Protein AF-A0A7S3SWL6-F1 (afdb_monomer_lite)

Radius of gyration: 22.72 Å; chains: 1; bounding box: 58×59×66 Å

Foldseek 3Di:
DDDDDDDDDDDDDPDDPPPPPPPVVVQLVVQQVLQCVLCPVVPQFQKKWKAFQDPDDDDDPDPRTSYIDNADFDSVLSVVCSVCVVVVNPQVDWRDGRNFTWHFDDDDPFKTKTFTPDPVWRKIWIWGHDPRMIMITMHTPPHDPVRNVVSVVVSVVVVVVVVVPDPDDD

Sequence (170 aa):
RTQFGRRRLRRRLRGAWRAMPSEENSASKNWERYVGILVGQGRTIFGAAVLPIAPDQPTLRKSAILAQKGISMRVPEVTALVEAVMAGRVHQDYVQAAGHQYLITTVNESSFYGRCTSTATAAGIILLKMGPFLVLAVYTEPTCATEAIPYVHRSVDDLAAAMSMQPPGV

pLDDT: mean 76.1, std 21.57, range [26.45, 95.75]

Secondary structure (DSSP, 8-state):
----------------------HHHHHHHHHHHHHHHHHTTSSS-SEEEEEE--SS-S-----S-SEEES----HHHHHHHHHHHHTT-TTTSPEEETTEEEEEEEE-SSEEEEEES-TTS-EEEEEEEETTEEEEEEEETT--HHHHHHHHHHHHHHHHHHHHTSPS--

Organism: Emiliania huxleyi (NCBI:txid2903)

Structure (mmCIF, N/CA/C/O backbone):
data_AF-A0A7S3SWL6-F1
#
_entry.id   AF-A0A7S3SWL6-F1
#
loop_
_atom_site.group_PDB
_atom_site.id
_atom_site.type_symbol
_atom_site.label_atom_id
_atom_site.label_alt_id
_atom_site.label_comp_id
_atom_site.label_asym_id
_atom_site.label_entity_id
_atom_site.label_seq_id
_atom_site.pdbx_PDB_ins_code
_atom_site.Cartn_x
_atom_site.Cartn_y
_atom_site.Cartn_z
_atom_site.occupancy
_atom_site.B_iso_or_equiv
_atom_site.auth_seq_id
_atom_site.auth_comp_id
_atom_site.auth_asym_id
_atom_site.auth_atom_id
_atom_site.pdbx_PDB_model_num
ATOM 1 N N . ARG A 1 1 ? -44.367 40.086 46.069 1.00 38.81 1 ARG A N 1
ATOM 2 C CA . ARG A 1 1 ? -43.739 40.052 44.725 1.00 38.81 1 ARG A CA 1
ATOM 3 C C . ARG A 1 1 ? -42.338 40.657 44.853 1.00 38.81 1 ARG A C 1
ATOM 5 O O . ARG A 1 1 ? -42.294 41.823 45.199 1.00 38.81 1 ARG A O 1
ATOM 12 N N . THR A 1 2 ? -41.281 39.831 44.688 1.00 33.62 2 THR A N 1
ATOM 13 C CA . THR A 1 2 ? -39.926 40.113 44.105 1.00 33.62 2 THR A CA 1
ATOM 14 C C . THR A 1 2 ? -39.186 41.419 44.481 1.00 33.62 2 THR A C 1
ATOM 16 O O . THR A 1 2 ? -39.777 42.477 44.373 1.00 33.62 2 THR A O 1
ATOM 19 N N . GLN A 1 3 ? -37.885 41.521 44.798 1.00 34.69 3 GLN A N 1
ATOM 20 C CA . GLN A 1 3 ? -36.677 40.666 44.857 1.00 34.69 3 GLN A CA 1
ATOM 21 C C . GLN A 1 3 ? -35.583 41.517 45.582 1.00 34.69 3 GLN A C 1
ATOM 23 O O . GLN A 1 3 ? -35.557 42.731 45.408 1.00 34.69 3 GLN A O 1
ATOM 28 N N . PHE A 1 4 ? -34.814 40.989 46.551 1.00 32.84 4 PHE A N 1
ATOM 29 C CA . PHE A 1 4 ? -33.360 40.667 46.490 1.00 32.84 4 PHE A CA 1
ATOM 30 C C . PHE A 1 4 ? -32.528 41.420 45.419 1.00 32.84 4 PHE A C 1
ATOM 32 O O . PHE A 1 4 ? -32.946 41.514 44.281 1.00 32.84 4 PHE A O 1
ATOM 39 N N . GLY A 1 5 ? -31.304 41.917 45.638 1.00 35.78 5 GLY A N 1
ATOM 40 C CA . GLY A 1 5 ? -30.293 41.632 46.653 1.00 35.78 5 GLY A CA 1
ATOM 41 C C . GLY A 1 5 ? -28.983 42.402 46.371 1.00 35.78 5 GLY A C 1
ATOM 42 O O . GLY A 1 5 ? -28.893 43.238 45.478 1.00 35.78 5 GLY A O 1
ATOM 43 N N . ARG A 1 6 ? -27.983 42.154 47.219 1.00 36.81 6 ARG A N 1
ATOM 44 C CA . ARG A 1 6 ? -26.842 43.017 47.570 1.00 36.81 6 ARG A CA 1
ATOM 45 C C . ARG A 1 6 ? -25.679 43.062 46.562 1.00 36.81 6 ARG A C 1
ATOM 47 O O . ARG A 1 6 ? -25.355 42.092 45.891 1.00 36.81 6 ARG A O 1
ATOM 54 N N . ARG A 1 7 ? -24.956 44.190 46.611 1.00 41.84 7 ARG A N 1
ATOM 55 C CA . ARG A 1 7 ? -23.580 44.409 46.120 1.00 41.84 7 ARG A CA 1
ATOM 56 C C . ARG A 1 7 ? -22.574 43.442 46.774 1.00 41.84 7 ARG A C 1
ATOM 58 O O . ARG A 1 7 ? -22.584 43.350 47.998 1.00 41.84 7 ARG A O 1
ATOM 65 N N . ARG A 1 8 ? -21.602 42.913 46.011 1.00 40.78 8 ARG A N 1
ATOM 66 C CA . ARG A 1 8 ? -20.155 43.271 46.058 1.00 40.78 8 ARG A CA 1
ATOM 67 C C . ARG A 1 8 ? -19.235 42.198 45.435 1.00 40.78 8 ARG A C 1
ATOM 69 O O . ARG A 1 8 ? -19.278 41.037 45.798 1.00 40.78 8 ARG A O 1
ATOM 76 N N . LEU A 1 9 ? -18.290 42.727 44.652 1.00 34.03 9 LEU A N 1
ATOM 77 C CA . LEU A 1 9 ? -16.855 42.409 44.585 1.00 34.03 9 LEU A CA 1
ATOM 78 C C . LEU A 1 9 ? -16.343 41.162 43.832 1.00 34.03 9 LEU A C 1
ATOM 80 O O . LEU A 1 9 ? -16.541 40.013 44.199 1.00 34.03 9 LEU A O 1
ATOM 84 N N . ARG A 1 10 ? -15.527 41.501 42.825 1.00 44.12 10 ARG A N 1
ATOM 85 C CA . ARG A 1 10 ? -14.453 40.758 42.152 1.00 44.12 10 ARG A CA 1
ATOM 86 C C . ARG A 1 10 ? -13.862 39.574 42.936 1.00 44.12 10 ARG A C 1
ATOM 88 O O . ARG A 1 10 ? -13.283 39.786 43.997 1.00 44.12 10 ARG A O 1
ATOM 95 N N . ARG A 1 11 ? -13.736 38.422 42.265 1.00 34.91 11 ARG A N 1
ATOM 96 C CA . ARG A 1 11 ? -12.463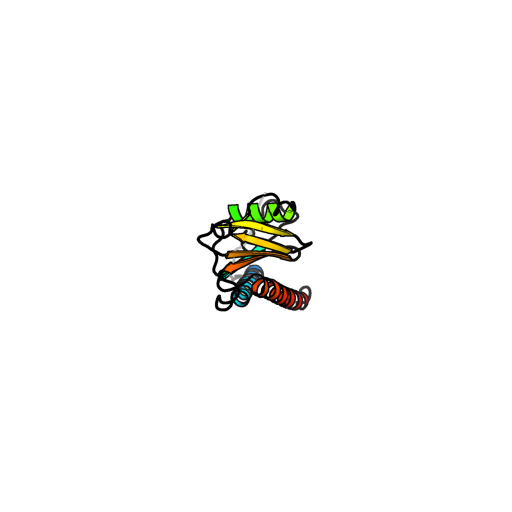 37.685 42.124 1.00 34.91 11 ARG A CA 1
ATOM 97 C C . ARG A 1 11 ? -12.567 36.578 41.068 1.00 34.91 11 ARG A C 1
ATOM 99 O O . ARG A 1 11 ? -13.545 35.851 41.004 1.00 34.91 11 ARG A O 1
ATOM 106 N N . ARG A 1 12 ? -11.513 36.524 40.247 1.00 42.38 12 ARG A N 1
ATOM 107 C CA . ARG A 1 12 ? -11.039 35.427 39.391 1.00 42.38 12 ARG A CA 1
ATOM 108 C C . ARG A 1 12 ? -11.650 34.054 39.694 1.00 42.38 12 ARG A C 1
ATOM 110 O O . ARG A 1 12 ? -11.400 33.544 40.775 1.00 42.38 12 ARG A O 1
ATOM 117 N N . LEU A 1 13 ? -12.175 33.403 38.656 1.00 38.56 13 LEU A N 1
ATOM 118 C CA . LEU A 1 13 ? -11.879 32.000 38.349 1.00 38.56 13 LEU A CA 1
ATOM 119 C C . LEU A 1 13 ? -11.799 31.835 36.822 1.00 38.56 13 LEU A C 1
ATOM 121 O O . LEU A 1 13 ? -12.767 31.512 36.146 1.00 38.56 13 LEU A O 1
ATOM 125 N N . ARG A 1 14 ? -10.595 32.066 36.279 1.00 41.16 14 ARG A N 1
ATOM 126 C CA . ARG A 1 14 ? -10.097 31.225 35.186 1.00 41.16 14 ARG A CA 1
ATOM 127 C C . ARG A 1 14 ? -9.936 29.835 35.797 1.00 41.16 14 ARG A C 1
ATOM 129 O O . ARG A 1 14 ? -9.141 29.685 36.720 1.00 41.16 14 ARG A O 1
ATOM 136 N N . GLY A 1 15 ? -10.713 28.872 35.326 1.00 29.67 15 GLY A N 1
ATOM 137 C CA . GLY A 1 15 ? -10.761 27.523 35.877 1.00 29.67 15 GLY A CA 1
ATOM 138 C C . GLY A 1 15 ? -11.131 26.519 34.799 1.00 29.67 15 GLY A C 1
ATOM 139 O O . GLY A 1 15 ? -12.254 26.049 34.756 1.00 29.67 15 GLY A O 1
ATOM 140 N N . ALA A 1 16 ? -10.162 26.252 33.924 1.00 34.09 16 ALA A N 1
ATOM 141 C CA . ALA A 1 16 ? -9.913 24.937 33.345 1.00 34.09 16 ALA A CA 1
ATOM 142 C C . ALA A 1 16 ? -11.102 24.190 32.705 1.00 34.09 16 ALA A C 1
ATOM 144 O O . ALA A 1 16 ? -11.445 23.093 33.129 1.00 34.09 16 ALA A O 1
ATOM 145 N N . TRP A 1 17 ? -11.557 24.659 31.543 1.00 31.52 17 TRP A N 1
ATOM 146 C CA . TRP A 1 17 ? -11.657 23.709 30.432 1.00 31.52 17 TRP A CA 1
ATOM 147 C C . TRP A 1 17 ? -10.215 23.418 30.011 1.00 31.52 17 TRP A C 1
ATOM 149 O O . TRP A 1 17 ? -9.642 24.122 29.180 1.00 31.52 17 TRP A O 1
ATOM 159 N N . ARG A 1 18 ? -9.559 22.463 30.691 1.00 33.25 18 ARG A N 1
ATOM 160 C CA . ARG A 1 18 ? -8.354 21.852 30.126 1.00 33.25 18 ARG A CA 1
ATOM 161 C C . ARG A 1 18 ? -8.826 21.233 28.823 1.00 33.25 18 ARG A C 1
ATOM 163 O O . ARG A 1 18 ? -9.649 20.323 28.848 1.00 33.25 18 ARG A O 1
ATOM 170 N N . ALA A 1 19 ? -8.337 21.765 27.708 1.00 35.47 19 ALA A N 1
ATOM 171 C CA . ALA A 1 19 ? -8.259 21.001 26.482 1.00 35.47 19 ALA A CA 1
ATOM 172 C C . ALA A 1 19 ? -7.739 19.613 26.871 1.00 35.47 19 ALA A C 1
ATOM 174 O O . ALA A 1 19 ? -6.640 19.503 27.422 1.00 35.47 19 ALA A O 1
ATOM 175 N N . MET A 1 20 ? -8.577 18.592 26.690 1.00 26.45 20 MET A N 1
ATOM 176 C CA . MET A 1 20 ? -8.132 17.206 26.718 1.00 26.45 20 MET A CA 1
ATOM 177 C C . MET A 1 20 ? -6.894 17.147 25.816 1.00 26.45 20 MET A C 1
ATOM 179 O O . MET A 1 20 ? -6.981 17.590 24.664 1.00 26.45 20 MET A O 1
ATOM 183 N N . PRO A 1 21 ? -5.730 16.711 26.318 1.00 34.12 21 PRO A N 1
ATOM 184 C CA . PRO A 1 21 ? -4.559 16.559 25.482 1.00 34.12 21 PRO A CA 1
ATOM 185 C C . PRO A 1 21 ? -4.815 15.376 24.548 1.00 34.12 21 PRO A C 1
ATOM 187 O O . PRO A 1 21 ? -4.570 14.234 24.894 1.00 34.12 21 PRO A O 1
ATOM 190 N N . SER A 1 22 ? -5.405 15.671 23.393 1.00 40.69 22 SER A N 1
ATOM 191 C CA . SER A 1 22 ? -4.936 15.220 22.087 1.00 40.69 22 SER A CA 1
ATOM 192 C C . SER A 1 22 ? -4.334 13.804 21.995 1.00 40.69 22 SER A C 1
ATOM 194 O O . SER A 1 22 ? -3.278 13.629 21.388 1.00 40.69 22 SER A O 1
ATOM 196 N N . GLU A 1 23 ? -5.030 12.772 22.485 1.00 43.09 23 GLU A N 1
ATOM 197 C CA . GLU A 1 23 ? -4.716 11.373 22.128 1.00 43.09 23 GLU A CA 1
ATOM 198 C C . GLU A 1 23 ? -4.777 11.157 20.607 1.00 43.09 23 GLU A C 1
ATOM 200 O O . GLU A 1 23 ? -4.001 10.400 20.032 1.00 43.09 23 GLU A O 1
ATOM 205 N N . GLU A 1 24 ? -5.627 11.916 19.914 1.00 41.53 24 GLU A N 1
ATOM 206 C CA . GLU A 1 24 ? -5.690 11.931 18.451 1.00 41.53 24 GLU A CA 1
ATOM 207 C C . GLU A 1 24 ? -4.373 12.415 17.811 1.00 41.53 24 GLU A C 1
ATOM 209 O O . GLU A 1 24 ? -3.984 11.951 16.739 1.00 41.53 24 GLU A O 1
ATOM 214 N N . ASN A 1 25 ? -3.628 13.293 18.492 1.00 44.31 25 ASN A N 1
ATOM 215 C CA . ASN A 1 25 ? -2.362 13.838 18.002 1.00 44.31 25 ASN A CA 1
ATOM 216 C C . ASN A 1 25 ? -1.166 12.925 18.326 1.00 44.31 25 ASN A C 1
ATOM 218 O O . ASN A 1 25 ? -0.165 12.971 17.617 1.00 44.31 25 ASN A O 1
ATOM 222 N N . SER A 1 26 ? -1.241 12.080 19.362 1.00 50.25 26 SER A N 1
ATOM 223 C CA . SER A 1 26 ? -0.230 11.036 19.600 1.00 50.25 26 SER A CA 1
ATOM 224 C C . SER A 1 26 ? -0.446 9.834 18.678 1.00 50.25 26 SER A C 1
ATOM 226 O O . SER A 1 26 ? 0.518 9.350 18.088 1.00 50.25 26 SER A O 1
ATOM 228 N N . ALA A 1 27 ? -1.698 9.415 18.468 1.00 56.59 27 ALA A N 1
ATOM 229 C CA . ALA A 1 27 ? -2.040 8.339 17.542 1.00 56.59 27 ALA A CA 1
ATOM 230 C C . ALA A 1 27 ? -1.655 8.691 16.096 1.00 56.59 27 ALA A C 1
ATOM 232 O O . ALA A 1 27 ? -0.991 7.899 15.432 1.00 56.59 27 ALA A O 1
ATOM 233 N N . SER A 1 28 ? -1.983 9.901 15.630 1.00 62.16 28 SER A N 1
ATOM 234 C CA . SER A 1 28 ? -1.607 10.356 14.281 1.00 62.16 28 SER A CA 1
ATOM 235 C C . SER A 1 28 ? -0.085 10.414 14.098 1.00 62.16 28 SER A C 1
ATOM 237 O O . SER A 1 28 ? 0.436 9.905 13.109 1.00 62.16 28 SER A O 1
ATOM 239 N N . LYS A 1 29 ? 0.660 10.914 15.098 1.00 68.94 29 LYS A N 1
ATOM 240 C CA . LYS A 1 29 ? 2.136 10.909 15.079 1.00 68.94 29 LYS A CA 1
ATOM 241 C C . LYS A 1 29 ? 2.732 9.502 15.058 1.00 68.94 29 LYS A C 1
ATOM 243 O O . LYS A 1 29 ? 3.768 9.290 14.428 1.00 68.94 29 LYS A O 1
ATOM 248 N N . ASN A 1 30 ? 2.101 8.542 15.733 1.00 81.12 30 ASN A N 1
ATOM 249 C CA . ASN A 1 30 ? 2.545 7.150 15.714 1.00 81.12 30 ASN A CA 1
ATOM 250 C C . ASN A 1 30 ? 2.370 6.536 14.320 1.00 81.12 30 ASN A C 1
ATOM 252 O O . ASN A 1 30 ? 3.298 5.896 13.823 1.00 81.12 30 ASN A O 1
ATOM 256 N N . TRP A 1 31 ? 1.240 6.793 13.654 1.00 84.25 31 TRP A N 1
ATOM 257 C CA . TRP A 1 31 ? 0.999 6.322 12.287 1.00 84.25 31 TRP A CA 1
ATOM 258 C C . TRP A 1 31 ? 1.923 6.983 11.265 1.00 84.25 31 TRP A C 1
ATOM 260 O O . TRP A 1 31 ? 2.466 6.287 10.410 1.00 84.25 31 TRP A O 1
ATOM 270 N N . GLU A 1 32 ? 2.169 8.292 11.382 1.00 85.50 32 GLU A N 1
ATOM 271 C CA . GLU A 1 32 ? 3.145 9.011 10.551 1.00 85.50 32 GLU A CA 1
ATOM 272 C C . GLU A 1 32 ? 4.560 8.452 10.717 1.00 85.50 32 GLU A C 1
ATOM 274 O O . GLU A 1 32 ? 5.271 8.228 9.733 1.00 85.50 32 GLU A O 1
ATOM 279 N N . ARG A 1 33 ? 4.970 8.164 11.958 1.00 86.62 33 ARG A N 1
ATOM 280 C CA . ARG A 1 33 ? 6.253 7.513 12.235 1.00 86.62 33 ARG A CA 1
ATOM 281 C C . ARG A 1 33 ? 6.303 6.111 11.635 1.00 86.62 33 ARG A C 1
ATOM 283 O O . ARG A 1 33 ? 7.334 5.747 11.075 1.00 86.62 33 ARG A O 1
ATOM 290 N N . TYR A 1 34 ? 5.214 5.350 11.724 1.00 86.56 34 TYR A N 1
ATOM 291 C CA . TYR A 1 34 ? 5.133 4.003 11.167 1.00 86.56 34 TYR A CA 1
ATOM 292 C C . TYR A 1 34 ? 5.294 3.998 9.645 1.00 86.56 34 TYR A C 1
ATOM 294 O O . TYR A 1 34 ? 6.210 3.347 9.145 1.00 86.56 34 TYR A O 1
ATOM 302 N N . VAL A 1 35 ? 4.499 4.781 8.901 1.00 89.12 35 VAL A N 1
ATOM 303 C CA . VAL A 1 35 ? 4.706 4.908 7.443 1.00 89.12 35 VAL A CA 1
ATOM 304 C C . VAL A 1 35 ? 6.091 5.483 7.136 1.00 89.12 35 VAL A C 1
ATOM 306 O O . VAL A 1 35 ? 6.722 5.112 6.150 1.00 89.12 35 VAL A O 1
ATOM 309 N N . GLY A 1 36 ? 6.609 6.333 8.028 1.00 87.19 36 GLY A N 1
ATOM 310 C CA . GLY A 1 36 ? 7.985 6.808 8.058 1.00 87.19 36 GLY A CA 1
ATOM 311 C C . GLY A 1 36 ? 9.020 5.688 7.990 1.00 87.19 36 GLY A C 1
ATOM 312 O O . GLY A 1 36 ? 9.888 5.734 7.114 1.00 87.19 36 GLY A O 1
ATOM 313 N N . ILE A 1 37 ? 8.909 4.718 8.898 1.00 87.75 37 ILE A N 1
ATOM 314 C CA . ILE A 1 37 ? 9.794 3.556 9.043 1.00 87.75 37 ILE A CA 1
ATOM 315 C C . ILE A 1 37 ? 9.584 2.566 7.896 1.00 87.75 37 ILE A C 1
ATOM 317 O O . ILE A 1 37 ? 10.567 2.157 7.288 1.00 87.75 37 ILE A O 1
ATOM 321 N N . LEU A 1 38 ? 8.328 2.251 7.562 1.00 88.12 38 LEU A N 1
ATOM 322 C CA . LEU A 1 38 ? 7.969 1.291 6.515 1.00 88.12 38 LEU A CA 1
ATOM 323 C C . LEU A 1 38 ? 8.481 1.721 5.135 1.00 88.12 38 LEU A C 1
ATOM 325 O O . LEU A 1 38 ? 8.992 0.912 4.374 1.00 88.12 38 LEU A O 1
ATOM 329 N N . VAL A 1 39 ? 8.365 3.007 4.801 1.00 90.06 39 VAL A N 1
ATOM 330 C CA . VAL A 1 39 ? 8.964 3.538 3.567 1.00 90.06 39 VAL A CA 1
ATOM 331 C C . VAL A 1 39 ? 10.479 3.674 3.730 1.00 90.06 39 VAL A C 1
ATOM 333 O O . VAL A 1 39 ? 11.241 3.452 2.792 1.00 90.06 39 VAL A O 1
ATOM 336 N N . GLY A 1 40 ? 10.943 4.058 4.923 1.00 86.19 40 GLY A N 1
ATOM 337 C CA . GLY A 1 40 ? 12.356 4.275 5.208 1.00 86.19 40 GLY A CA 1
ATOM 338 C C . GLY A 1 40 ? 12.972 5.291 4.241 1.00 86.19 40 GLY A C 1
ATOM 339 O O . GLY A 1 40 ? 12.507 6.433 4.149 1.00 86.19 40 GLY A O 1
ATOM 340 N N . GLN A 1 41 ? 14.012 4.849 3.525 1.00 80.56 41 GLN A N 1
ATOM 341 C CA . GLN A 1 41 ? 14.701 5.597 2.463 1.00 80.56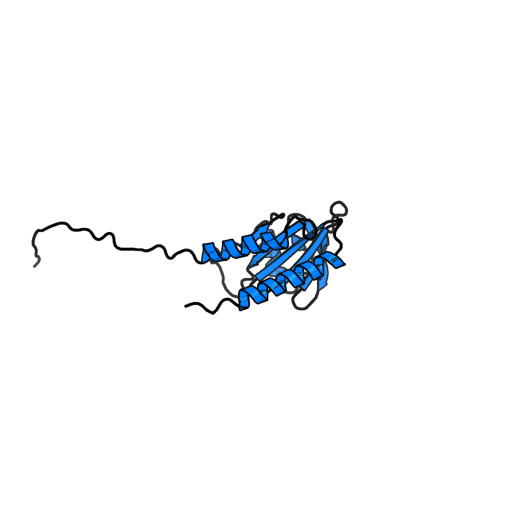 41 GLN A CA 1
ATOM 342 C C . GLN A 1 41 ? 14.062 5.437 1.070 1.00 80.56 41 GLN A C 1
ATOM 344 O O . GLN A 1 41 ? 14.615 5.940 0.098 1.00 80.56 41 GLN A O 1
ATOM 349 N N . GLY A 1 42 ? 12.945 4.716 0.944 1.00 76.19 42 GLY A N 1
ATOM 350 C CA . GLY A 1 42 ? 12.280 4.482 -0.339 1.00 76.19 42 GLY A CA 1
ATOM 351 C C . GLY A 1 42 ? 12.910 3.376 -1.192 1.00 76.19 42 GLY A C 1
ATOM 352 O O . GLY A 1 42 ? 12.651 3.320 -2.388 1.00 76.19 42 GLY A O 1
ATOM 353 N N . ARG A 1 43 ? 13.779 2.530 -0.613 1.00 82.56 43 ARG A N 1
ATOM 354 C CA . ARG A 1 43 ? 14.490 1.471 -1.355 1.00 82.56 43 ARG A CA 1
ATOM 355 C C . ARG A 1 43 ? 13.576 0.290 -1.672 1.00 82.56 43 ARG A C 1
ATOM 357 O O . ARG A 1 43 ? 13.399 -0.047 -2.833 1.00 82.56 43 ARG A O 1
ATOM 364 N N . THR A 1 44 ? 12.978 -0.309 -0.644 1.00 87.62 44 THR A N 1
ATOM 365 C CA . THR A 1 44 ? 12.111 -1.486 -0.799 1.00 87.62 44 THR A CA 1
ATOM 366 C C . THR A 1 44 ? 10.662 -1.073 -1.068 1.00 87.62 44 THR A C 1
ATOM 368 O O . THR A 1 44 ? 10.025 -1.579 -1.987 1.00 87.62 44 THR A O 1
ATOM 371 N N . ILE A 1 45 ? 10.144 -0.105 -0.308 1.00 93.75 45 ILE A N 1
ATOM 372 C CA . ILE A 1 45 ? 8.782 0.422 -0.456 1.00 93.75 45 ILE A CA 1
ATOM 373 C C . ILE A 1 45 ? 8.866 1.874 -0.906 1.00 93.75 45 ILE A C 1
ATOM 375 O O . ILE A 1 45 ? 9.496 2.689 -0.239 1.00 93.75 45 ILE A O 1
ATOM 379 N N . PHE A 1 46 ? 8.222 2.194 -2.026 1.00 92.38 46 PHE A N 1
ATOM 380 C CA . PHE A 1 46 ? 8.185 3.543 -2.587 1.00 92.38 46 PHE A CA 1
ATOM 381 C C . PHE A 1 46 ? 7.287 4.462 -1.755 1.00 92.38 46 PHE A C 1
ATOM 383 O O . PHE A 1 46 ? 7.650 5.592 -1.427 1.00 92.38 46 PHE A O 1
ATOM 390 N N . GLY A 1 47 ? 6.122 3.955 -1.359 1.00 93.12 47 GLY A N 1
ATOM 391 C CA . GLY A 1 47 ? 5.226 4.684 -0.481 1.00 93.12 47 GLY A CA 1
ATOM 392 C C . GLY A 1 47 ? 4.228 3.786 0.220 1.00 93.12 47 GLY A C 1
ATOM 393 O O . GLY A 1 47 ? 3.993 2.650 -0.182 1.00 93.12 47 GLY A O 1
ATOM 394 N N . ALA A 1 48 ? 3.657 4.297 1.299 1.00 94.31 48 ALA A N 1
ATOM 395 C CA . ALA A 1 48 ? 2.703 3.572 2.113 1.00 94.31 48 ALA A CA 1
ATOM 396 C C . ALA A 1 48 ? 1.644 4.507 2.684 1.00 94.31 48 ALA A C 1
ATOM 398 O O . ALA A 1 48 ? 1.892 5.699 2.876 1.00 94.31 48 ALA A O 1
ATOM 399 N N . ALA A 1 49 ? 0.477 3.950 2.981 1.00 93.12 49 ALA A N 1
ATOM 400 C CA . ALA A 1 49 ? -0.613 4.621 3.661 1.00 93.12 49 ALA A CA 1
ATOM 401 C C . ALA A 1 49 ? -1.273 3.685 4.675 1.00 93.12 49 ALA A C 1
ATOM 403 O O . ALA A 1 49 ? -1.311 2.470 4.492 1.00 93.12 49 ALA A O 1
ATOM 404 N N . VAL A 1 50 ? -1.809 4.264 5.745 1.00 91.25 50 VAL A N 1
ATOM 405 C CA . VAL A 1 50 ? -2.649 3.561 6.716 1.00 91.25 50 VAL A CA 1
ATOM 406 C C . VAL A 1 50 ? -4.032 4.183 6.675 1.00 91.25 50 VAL A C 1
ATOM 408 O O . VAL A 1 50 ? -4.192 5.395 6.840 1.00 91.25 50 VAL A O 1
ATOM 411 N N . LEU A 1 51 ? -5.029 3.340 6.437 1.00 89.94 51 LEU A N 1
ATOM 412 C CA . LEU A 1 51 ? -6.419 3.725 6.246 1.00 89.94 51 LEU A CA 1
ATOM 413 C C . LEU A 1 51 ? -7.256 3.086 7.364 1.00 89.94 51 LEU A C 1
ATOM 415 O O . LEU A 1 51 ? -7.048 1.913 7.680 1.00 89.94 51 LEU A O 1
ATOM 419 N N . PRO A 1 52 ? -8.191 3.811 7.991 1.00 86.94 52 PRO A N 1
ATOM 420 C CA . PRO A 1 52 ? -9.102 3.214 8.948 1.00 86.94 52 PRO A CA 1
ATOM 421 C C . PRO A 1 52 ? -10.160 2.391 8.207 1.00 86.94 52 PRO A C 1
ATOM 423 O O . PRO A 1 52 ? -10.812 2.868 7.279 1.00 86.94 52 PRO A O 1
ATOM 426 N N . ILE A 1 53 ? -10.366 1.160 8.658 1.00 81.19 53 ILE A N 1
ATOM 427 C CA . ILE A 1 53 ? -11.515 0.339 8.299 1.00 81.19 53 ILE A CA 1
ATOM 428 C C . ILE A 1 53 ? -12.566 0.604 9.376 1.00 81.19 53 ILE A C 1
ATOM 430 O O . ILE A 1 53 ? -12.387 0.206 10.524 1.00 81.19 53 ILE A O 1
ATOM 434 N N . ALA A 1 54 ? -13.642 1.316 9.041 1.00 67.50 54 ALA A N 1
ATOM 435 C CA . ALA A 1 54 ? -14.748 1.545 9.968 1.00 67.50 54 ALA A CA 1
ATOM 436 C C . ALA A 1 54 ? -15.795 0.431 9.796 1.00 67.50 54 ALA A C 1
ATOM 438 O O . ALA A 1 54 ? -16.507 0.451 8.795 1.00 67.50 54 ALA A O 1
ATOM 439 N N . PRO A 1 55 ? -15.904 -0.538 10.725 1.00 52.66 55 PRO A N 1
ATOM 440 C CA . PRO A 1 55 ? -16.897 -1.598 10.599 1.00 52.66 55 PRO A CA 1
ATOM 441 C C . PRO A 1 55 ? -18.342 -1.123 10.843 1.00 52.66 55 PRO A C 1
ATOM 443 O O . PRO A 1 55 ? -19.225 -1.670 10.203 1.00 52.66 55 PRO A O 1
ATOM 446 N N . ASP A 1 56 ? -18.596 -0.097 11.680 1.00 49.62 56 ASP A N 1
ATOM 447 C CA . ASP A 1 56 ? -19.961 0.147 12.211 1.00 49.62 56 ASP A CA 1
ATOM 448 C C . ASP A 1 56 ? -20.369 1.615 12.509 1.00 49.62 56 ASP A C 1
ATOM 450 O O . ASP A 1 56 ? -21.291 1.846 13.291 1.00 49.62 56 ASP A O 1
ATOM 454 N N . GLN A 1 57 ? -19.735 2.656 11.946 1.00 45.91 57 GLN A N 1
ATOM 455 C CA . GLN A 1 57 ? -20.156 4.045 12.246 1.00 45.91 57 GLN A CA 1
ATOM 456 C C . GLN A 1 57 ? -20.490 4.889 11.011 1.00 45.91 57 GLN A C 1
ATOM 458 O O . GLN A 1 57 ? -19.581 5.261 10.265 1.00 45.91 57 GLN A O 1
ATOM 463 N N . PRO A 1 58 ? -21.768 5.289 10.828 1.00 43.47 58 PRO A N 1
ATOM 464 C CA . PRO A 1 58 ? -22.111 6.336 9.888 1.00 43.47 58 PRO A CA 1
ATOM 465 C C . PRO A 1 58 ? -21.640 7.672 10.471 1.00 43.47 58 PRO A C 1
ATOM 467 O O . PRO A 1 58 ? -22.073 8.106 11.536 1.00 43.47 58 PRO A O 1
ATOM 470 N N . THR A 1 59 ? -20.746 8.343 9.748 1.00 49.00 59 THR A N 1
ATOM 471 C CA . THR A 1 59 ? -20.422 9.768 9.916 1.00 49.00 59 THR A CA 1
ATOM 472 C C . THR A 1 59 ? -19.936 10.202 11.307 1.00 49.00 59 THR A C 1
ATOM 474 O O . THR A 1 59 ? -20.647 10.846 12.070 1.00 49.00 59 THR A O 1
ATOM 477 N N . LEU A 1 60 ? -18.647 10.016 11.577 1.00 43.22 60 LEU A N 1
ATOM 478 C CA . LEU A 1 60 ? -17.884 11.000 12.345 1.00 43.22 60 LEU A CA 1
ATOM 479 C C . LEU A 1 60 ? -16.601 11.263 11.562 1.00 43.22 60 LEU A C 1
ATOM 481 O O . LEU A 1 60 ? -16.026 10.327 11.020 1.00 43.22 60 LEU A O 1
ATOM 485 N N . ARG A 1 61 ? -16.194 12.527 11.451 1.00 48.19 61 ARG A N 1
ATOM 486 C CA . ARG A 1 61 ? -15.074 13.025 10.632 1.00 48.19 61 ARG A CA 1
ATOM 487 C C . ARG A 1 61 ? -13.703 12.482 11.086 1.00 48.19 61 ARG A C 1
ATOM 489 O O . ARG A 1 61 ? -12.833 13.258 11.455 1.00 48.19 61 ARG A O 1
ATOM 496 N N . LYS A 1 62 ? -13.499 11.167 11.090 1.00 53.59 62 LYS A N 1
ATOM 497 C CA . LYS A 1 62 ? -12.175 10.557 11.195 1.00 53.59 62 LYS A CA 1
ATOM 498 C C . LYS A 1 62 ? -11.536 10.682 9.822 1.00 53.59 62 LYS A C 1
ATOM 500 O O . LYS A 1 62 ? -12.190 10.414 8.814 1.00 53.59 62 LYS A O 1
ATOM 505 N N . SER A 1 63 ? -10.299 11.167 9.779 1.00 60.72 63 SER A N 1
ATOM 506 C CA . SER A 1 63 ? -9.565 11.294 8.523 1.00 60.72 63 SER A CA 1
ATOM 507 C C . SER A 1 63 ? -9.617 9.962 7.776 1.00 60.72 63 SER A C 1
ATOM 509 O O . SER A 1 63 ? -9.272 8.928 8.346 1.00 60.72 63 SER A O 1
ATOM 511 N N . ALA A 1 64 ? -10.047 9.982 6.510 1.00 73.62 64 ALA A N 1
ATOM 512 C CA . ALA A 1 64 ? -10.050 8.787 5.664 1.00 73.62 64 ALA A CA 1
ATOM 513 C C . ALA A 1 64 ? -8.632 8.200 5.519 1.00 73.62 64 ALA A C 1
ATOM 515 O O . ALA A 1 64 ? -8.471 7.024 5.220 1.00 73.62 64 ALA A O 1
ATOM 516 N N . ILE A 1 65 ? -7.603 9.014 5.767 1.00 85.25 65 ILE A N 1
ATOM 517 C CA . ILE A 1 65 ? -6.193 8.640 5.711 1.00 85.25 65 ILE A CA 1
ATOM 518 C C . ILE A 1 65 ? -5.571 8.973 7.067 1.00 85.25 65 ILE A C 1
ATOM 520 O O . ILE A 1 65 ? -5.519 10.143 7.447 1.00 85.25 65 ILE A O 1
ATOM 524 N N . LEU A 1 66 ? -5.109 7.962 7.803 1.00 85.50 66 LEU A N 1
ATOM 525 C CA . LEU A 1 66 ? -4.455 8.166 9.102 1.00 85.50 66 LEU A CA 1
ATOM 526 C C . LEU A 1 66 ? -3.020 8.655 8.927 1.00 85.50 66 LEU A C 1
ATOM 528 O O . LEU A 1 66 ? -2.575 9.540 9.648 1.00 85.50 66 LEU A O 1
ATOM 532 N N . ALA A 1 67 ? -2.308 8.085 7.959 1.00 88.81 67 ALA A N 1
ATOM 533 C CA . ALA A 1 67 ? -0.979 8.524 7.568 1.00 88.81 67 ALA A CA 1
ATOM 534 C C . ALA A 1 67 ? -0.685 8.082 6.135 1.00 88.81 67 ALA A C 1
ATOM 536 O O . ALA A 1 67 ? -1.178 7.047 5.688 1.00 88.81 67 ALA A O 1
ATOM 537 N N . GLN A 1 68 ? 0.149 8.844 5.432 1.00 91.75 68 GLN A N 1
ATOM 538 C CA . GLN A 1 68 ? 0.695 8.463 4.133 1.00 91.75 68 GLN A CA 1
ATOM 539 C C . GLN A 1 68 ? 2.111 9.021 3.973 1.00 91.75 68 GLN A C 1
ATOM 541 O O . GLN A 1 68 ? 2.425 10.093 4.490 1.00 91.75 68 GLN A O 1
ATOM 546 N N . LYS A 1 69 ? 2.971 8.306 3.252 1.00 92.81 69 LYS A N 1
ATOM 547 C CA . LYS A 1 69 ? 4.321 8.754 2.898 1.00 92.81 69 LYS A CA 1
ATOM 548 C C . LYS A 1 69 ? 4.692 8.221 1.522 1.00 92.81 69 LYS A C 1
ATOM 550 O O . LYS A 1 69 ? 4.419 7.066 1.222 1.00 92.81 69 LYS A O 1
ATOM 555 N N . GLY A 1 70 ? 5.304 9.058 0.685 1.00 88.81 70 GLY A N 1
ATOM 556 C CA . GLY A 1 70 ? 5.730 8.693 -0.676 1.00 88.81 70 GLY A CA 1
ATOM 557 C C . GLY A 1 70 ? 4.592 8.573 -1.699 1.00 88.81 70 GLY A C 1
ATOM 558 O O . GLY A 1 70 ? 4.843 8.627 -2.896 1.00 88.81 70 GLY A O 1
ATOM 559 N N . ILE A 1 71 ? 3.341 8.485 -1.243 1.00 90.62 71 ILE A N 1
ATOM 560 C CA . ILE A 1 71 ? 2.132 8.452 -2.072 1.00 90.62 71 ILE A CA 1
ATOM 561 C C . ILE A 1 71 ? 1.117 9.489 -1.592 1.00 90.62 71 ILE A C 1
ATOM 563 O O . ILE A 1 71 ? 1.122 9.888 -0.426 1.00 90.62 71 ILE A O 1
ATOM 567 N N . SER A 1 72 ? 0.241 9.909 -2.503 1.00 90.44 72 SER A N 1
ATOM 568 C CA . SER A 1 72 ? -0.875 10.808 -2.213 1.00 90.44 72 SER A CA 1
ATOM 569 C C . SER A 1 72 ? -2.166 10.172 -2.700 1.00 90.44 72 SER A C 1
ATOM 571 O O . SER A 1 72 ? -2.355 10.006 -3.905 1.00 90.44 72 SER A O 1
ATOM 573 N N . MET A 1 73 ? -3.033 9.787 -1.766 1.00 89.06 73 MET A N 1
ATOM 574 C CA . MET A 1 73 ? -4.331 9.202 -2.088 1.00 89.06 73 MET A CA 1
ATOM 575 C C . MET A 1 73 ? -5.448 10.225 -1.923 1.00 89.06 73 MET A C 1
ATOM 577 O O . MET A 1 73 ? -5.418 11.081 -1.035 1.00 89.06 73 MET A O 1
ATOM 581 N N . ARG A 1 74 ? -6.468 10.130 -2.777 1.00 89.19 74 ARG A N 1
ATOM 582 C CA . ARG A 1 74 ? -7.662 10.982 -2.669 1.00 89.19 74 ARG A CA 1
ATOM 583 C C . ARG A 1 74 ? -8.729 10.291 -1.825 1.00 89.19 74 ARG A C 1
ATOM 585 O O . ARG A 1 74 ? -8.858 9.075 -1.853 1.00 89.19 74 ARG A O 1
ATOM 592 N N . VAL A 1 75 ? -9.556 11.064 -1.123 1.00 86.00 75 VAL A N 1
ATOM 593 C CA . VAL A 1 75 ? -10.629 10.507 -0.275 1.00 86.00 75 VAL A CA 1
ATOM 594 C C . VAL A 1 75 ? -11.557 9.541 -1.035 1.00 86.00 75 VAL A C 1
ATOM 596 O O . VAL A 1 75 ? -11.767 8.446 -0.526 1.00 86.00 75 VAL A O 1
ATOM 599 N N . PRO A 1 76 ? -12.047 9.845 -2.258 1.00 86.56 76 PRO A N 1
ATOM 600 C CA . PRO A 1 76 ? -12.908 8.910 -2.991 1.00 86.56 76 PRO A CA 1
ATOM 601 C C . PRO A 1 76 ? -12.221 7.580 -3.334 1.00 86.56 76 PRO A C 1
ATOM 603 O O . PRO A 1 76 ? -12.853 6.531 -3.314 1.00 86.56 76 PRO A O 1
ATOM 606 N N . GLU A 1 77 ? -10.920 7.627 -3.627 1.00 89.06 77 GLU A N 1
ATOM 607 C CA . GLU A 1 77 ? -10.094 6.457 -3.942 1.00 89.06 77 GLU A CA 1
ATOM 608 C C . GLU A 1 77 ? -9.922 5.563 -2.708 1.00 89.06 77 GLU A C 1
ATOM 610 O O . GLU A 1 77 ? -10.110 4.352 -2.775 1.00 89.06 77 GLU A O 1
ATOM 615 N N . VAL A 1 78 ? -9.651 6.179 -1.558 1.00 89.12 78 VAL A N 1
ATOM 616 C CA . VAL A 1 78 ? -9.549 5.496 -0.264 1.00 89.12 78 VAL A CA 1
ATOM 617 C C . VAL A 1 78 ? -10.868 4.846 0.137 1.00 89.12 78 VAL A C 1
ATOM 619 O O . VAL A 1 78 ? -10.872 3.687 0.546 1.00 89.12 78 VAL A O 1
ATOM 622 N N . THR A 1 79 ? -11.985 5.567 0.013 1.00 87.06 79 THR A N 1
ATOM 623 C CA . THR A 1 79 ? -13.312 5.040 0.353 1.00 87.06 79 THR A CA 1
ATOM 624 C C . THR A 1 79 ? -13.645 3.819 -0.498 1.00 87.06 79 THR A C 1
ATOM 626 O O . THR A 1 79 ? -13.956 2.769 0.059 1.00 87.06 79 THR A O 1
ATOM 629 N N . ALA A 1 80 ? -13.486 3.915 -1.822 1.00 88.12 80 ALA A N 1
ATOM 630 C CA . ALA A 1 80 ? -13.743 2.799 -2.729 1.00 88.12 80 ALA A CA 1
ATOM 631 C C . ALA A 1 80 ? -12.845 1.586 -2.431 1.00 88.12 80 ALA A C 1
ATOM 633 O O . ALA A 1 80 ? -13.314 0.448 -2.427 1.00 88.12 80 ALA A O 1
ATOM 634 N N . LEU A 1 81 ? -11.562 1.819 -2.131 1.00 90.06 81 LEU A N 1
ATOM 635 C CA . LEU A 1 81 ? -10.629 0.760 -1.752 1.00 90.06 81 LEU A CA 1
ATOM 636 C C . LEU A 1 81 ? -11.062 0.049 -0.461 1.00 90.06 81 LEU A C 1
ATOM 638 O O . LEU A 1 81 ? -11.106 -1.181 -0.421 1.00 90.06 81 LEU A O 1
ATOM 642 N N . VAL A 1 82 ? -11.370 0.804 0.596 1.00 89.06 82 VAL A N 1
ATOM 643 C CA . VAL A 1 82 ? -11.773 0.234 1.891 1.00 89.06 82 VAL A CA 1
ATOM 644 C C . VAL A 1 82 ? -13.085 -0.539 1.754 1.00 89.06 82 VAL A C 1
ATOM 646 O O . VAL A 1 82 ? -13.188 -1.650 2.271 1.00 89.06 82 VAL A O 1
ATOM 649 N N . GLU A 1 83 ? -14.056 -0.008 1.008 1.00 88.25 83 GLU A N 1
ATOM 650 C CA . GLU A 1 83 ? -15.313 -0.699 0.702 1.00 88.25 83 GLU A CA 1
ATOM 651 C C . GLU A 1 83 ? -15.079 -2.002 -0.072 1.00 88.25 83 GLU A C 1
ATOM 653 O O . GLU A 1 83 ? -15.653 -3.035 0.276 1.00 88.25 83 GLU A O 1
ATOM 658 N N . ALA A 1 84 ? -14.200 -1.997 -1.080 1.00 89.25 84 ALA A N 1
ATOM 659 C CA . ALA A 1 84 ? -13.874 -3.190 -1.859 1.00 89.25 84 ALA A CA 1
ATOM 660 C C . ALA A 1 84 ? -13.194 -4.277 -1.011 1.00 89.25 84 ALA A C 1
ATOM 662 O O . ALA A 1 84 ? -13.521 -5.460 -1.145 1.00 89.25 84 ALA A O 1
ATOM 663 N N . VAL A 1 85 ? -12.283 -3.886 -0.113 1.00 88.94 85 VAL A N 1
ATOM 664 C CA . VAL A 1 85 ? -11.637 -4.804 0.839 1.00 88.94 85 VAL A CA 1
ATOM 665 C C . VAL A 1 85 ? -12.653 -5.359 1.838 1.00 88.94 85 VAL A C 1
ATOM 667 O O . VAL A 1 85 ? -12.648 -6.558 2.111 1.00 88.94 85 VAL A O 1
ATOM 670 N N . MET A 1 86 ? -13.557 -4.523 2.356 1.00 87.00 86 MET A N 1
ATOM 671 C CA . MET A 1 86 ? -14.590 -4.950 3.306 1.00 87.00 86 MET A CA 1
ATOM 672 C C . MET A 1 86 ? -15.637 -5.867 2.681 1.00 87.00 86 MET A C 1
ATOM 674 O O . MET A 1 86 ? -16.047 -6.837 3.311 1.00 87.00 86 MET A O 1
ATOM 678 N N . ALA A 1 87 ? -16.017 -5.612 1.431 1.00 87.12 87 ALA A N 1
ATOM 679 C CA . ALA A 1 87 ? -16.907 -6.478 0.668 1.00 87.12 87 ALA A CA 1
A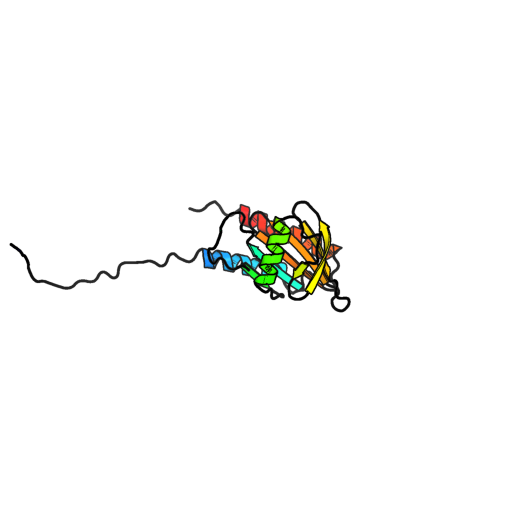TOM 680 C C . ALA A 1 87 ? -16.220 -7.766 0.173 1.00 87.12 87 ALA A C 1
ATOM 682 O O . ALA A 1 87 ? -16.877 -8.610 -0.430 1.00 87.12 87 ALA A O 1
ATOM 683 N N . GLY A 1 88 ? -14.899 -7.906 0.357 1.00 85.81 88 GLY A N 1
ATOM 684 C CA . GLY A 1 88 ? -14.122 -9.025 -0.182 1.00 85.81 88 GLY A CA 1
ATOM 685 C C . GLY A 1 88 ? -14.053 -9.047 -1.714 1.00 85.81 88 GLY A C 1
ATOM 686 O O . GLY A 1 88 ? -13.692 -10.065 -2.296 1.00 85.81 88 GLY A O 1
ATOM 687 N N . ARG A 1 89 ? -14.383 -7.936 -2.384 1.00 88.62 89 ARG A N 1
ATOM 688 C CA . ARG A 1 89 ? -14.451 -7.819 -3.854 1.00 88.62 89 ARG A CA 1
ATOM 689 C C . ARG A 1 89 ? -13.223 -7.162 -4.472 1.00 88.62 89 ARG A C 1
ATOM 691 O O . ARG A 1 89 ? -13.216 -6.870 -5.659 1.00 88.62 89 ARG A O 1
ATOM 698 N N . VAL A 1 90 ? -12.163 -6.963 -3.694 1.00 88.44 90 VAL A N 1
ATOM 699 C CA . VAL A 1 90 ? -10.935 -6.294 -4.156 1.00 88.44 90 VAL A CA 1
ATOM 700 C C . VAL A 1 90 ? -10.263 -6.989 -5.354 1.00 88.44 90 VAL A C 1
ATOM 702 O O . VAL A 1 90 ? -9.475 -6.372 -6.056 1.00 88.44 90 VAL A O 1
ATOM 705 N N . HIS A 1 91 ? -10.572 -8.267 -5.593 1.00 88.19 91 HIS A N 1
ATOM 706 C CA . HIS A 1 91 ? -10.062 -9.065 -6.712 1.00 88.19 91 HIS A CA 1
ATOM 707 C C . HIS A 1 91 ? -10.996 -9.119 -7.927 1.00 88.19 91 HIS A C 1
ATOM 709 O O . HIS A 1 91 ? -10.617 -9.682 -8.949 1.00 88.19 91 HIS A O 1
ATOM 715 N N . GLN A 1 92 ? -12.218 -8.594 -7.808 1.00 87.19 92 GLN A N 1
ATOM 716 C CA . GLN A 1 92 ? -13.210 -8.629 -8.885 1.00 87.19 92 GLN A CA 1
ATOM 717 C C . GLN A 1 92 ? -13.014 -7.473 -9.868 1.00 87.19 92 GLN A C 1
ATOM 719 O O . GLN A 1 92 ? -13.252 -7.645 -11.059 1.00 87.19 92 GLN A O 1
ATOM 724 N N . ASP A 1 93 ? -12.522 -6.336 -9.374 1.00 87.81 93 ASP A N 1
ATOM 725 C CA . ASP A 1 93 ? -12.329 -5.110 -10.142 1.00 87.81 93 ASP A CA 1
ATOM 726 C C . ASP A 1 93 ? -10.908 -4.555 -9.981 1.00 87.81 93 ASP A C 1
ATOM 728 O O . ASP A 1 93 ? -10.147 -4.939 -9.089 1.00 87.81 93 ASP A O 1
ATOM 732 N N . TYR A 1 94 ? -10.552 -3.599 -10.842 1.00 91.06 94 TYR A N 1
ATOM 733 C CA . TYR A 1 94 ? -9.321 -2.832 -10.684 1.00 91.06 94 TYR A CA 1
ATOM 734 C C . TYR A 1 94 ? -9.398 -1.912 -9.469 1.00 91.06 94 TYR A C 1
ATOM 736 O O . TYR A 1 94 ? -10.354 -1.160 -9.280 1.00 91.06 94 TYR A O 1
ATOM 744 N N . VAL A 1 95 ? -8.318 -1.898 -8.699 1.00 91.75 95 VAL A N 1
ATOM 745 C CA . VAL A 1 95 ? -8.156 -1.018 -7.548 1.00 91.75 95 VAL A CA 1
ATOM 746 C C . VAL A 1 95 ? -7.433 0.247 -7.977 1.00 91.75 95 VAL A C 1
ATOM 748 O O . VAL A 1 95 ? -6.377 0.171 -8.601 1.00 91.75 95 VAL A O 1
ATOM 751 N N . GLN A 1 96 ? -7.958 1.415 -7.611 1.00 91.31 96 GLN A N 1
ATOM 752 C CA . GLN A 1 96 ? -7.212 2.666 -7.737 1.00 91.31 96 GLN A CA 1
ATOM 753 C C . GLN A 1 96 ? -6.469 2.970 -6.436 1.00 91.31 96 GLN A C 1
ATOM 755 O O . GLN A 1 96 ? -7.063 2.936 -5.358 1.00 91.31 96 GLN A O 1
ATOM 760 N N . ALA A 1 97 ? -5.169 3.237 -6.541 1.00 90.19 97 ALA A N 1
ATOM 761 C CA . ALA A 1 97 ? -4.361 3.728 -5.434 1.00 90.19 97 ALA A CA 1
ATOM 762 C C . ALA A 1 97 ? -3.259 4.679 -5.919 1.00 90.19 97 ALA A C 1
ATOM 764 O O . ALA A 1 97 ? -2.544 4.392 -6.879 1.00 90.19 97 ALA A O 1
ATOM 765 N N . ALA A 1 98 ? -3.083 5.804 -5.225 1.00 87.12 98 ALA A N 1
ATOM 766 C CA . ALA A 1 98 ? -2.075 6.814 -5.541 1.00 87.12 98 ALA A CA 1
ATOM 767 C C . ALA A 1 98 ? -2.104 7.286 -7.013 1.00 87.12 98 ALA A C 1
ATOM 769 O O . ALA A 1 98 ? -1.062 7.596 -7.587 1.00 87.12 98 ALA A O 1
ATOM 770 N N . GLY A 1 99 ? -3.286 7.310 -7.641 1.00 87.06 99 GLY A N 1
ATOM 771 C CA . GLY A 1 99 ? -3.439 7.713 -9.045 1.00 87.06 99 GLY A CA 1
ATOM 772 C C . GLY A 1 99 ? -3.078 6.639 -10.077 1.00 87.06 99 GLY A C 1
ATOM 773 O O . GLY A 1 99 ? -3.079 6.927 -11.273 1.00 87.06 99 GLY A O 1
ATOM 774 N N . HIS A 1 100 ? -2.811 5.407 -9.643 1.00 91.69 100 HIS A N 1
ATOM 775 C CA . HIS A 1 100 ? -2.551 4.261 -10.511 1.00 91.69 100 HIS A CA 1
ATOM 776 C C . HIS A 1 100 ? -3.627 3.185 -10.349 1.00 91.69 100 HIS A C 1
ATOM 778 O O . HIS A 1 100 ? -4.234 3.045 -9.287 1.00 91.69 100 HIS A O 1
ATOM 784 N N . GLN A 1 101 ? -3.851 2.412 -11.411 1.00 93.06 101 GLN A N 1
ATOM 785 C CA . GLN A 1 101 ? -4.729 1.245 -11.394 1.00 93.06 101 GLN A CA 1
ATOM 786 C C . GLN A 1 101 ? -3.918 -0.024 -11.153 1.00 93.06 101 GLN A C 1
ATOM 788 O O . GLN A 1 101 ? -2.887 -0.249 -11.787 1.00 93.06 101 GLN A O 1
ATOM 793 N N . TYR A 1 102 ? -4.415 -0.870 -10.261 1.00 94.31 102 TYR A N 1
ATOM 794 C CA . TYR A 1 102 ? -3.806 -2.136 -9.893 1.00 94.31 102 TYR A CA 1
ATOM 795 C C . TYR A 1 102 ? -4.785 -3.278 -10.118 1.00 94.31 102 TYR A C 1
ATOM 797 O O . TYR A 1 102 ? -5.970 -3.182 -9.799 1.00 94.31 102 TYR A O 1
ATOM 805 N N . LEU A 1 103 ? -4.259 -4.377 -10.644 1.00 94.44 103 LEU A N 1
ATOM 806 C CA . LEU A 1 103 ? -4.936 -5.660 -10.704 1.00 94.44 103 LEU A CA 1
ATOM 807 C C . LEU A 1 103 ? -4.464 -6.510 -9.527 1.00 94.44 103 LEU A C 1
ATOM 809 O O . LEU A 1 103 ? -3.267 -6.782 -9.409 1.00 94.44 103 LEU A O 1
ATOM 813 N N . ILE A 1 104 ? -5.388 -6.931 -8.665 1.00 94.75 104 ILE A N 1
ATOM 814 C CA . ILE A 1 104 ? -5.081 -7.864 -7.579 1.00 94.75 104 ILE A CA 1
ATOM 815 C C . ILE A 1 104 ? -4.913 -9.263 -8.171 1.00 94.75 104 ILE A C 1
ATOM 817 O O . ILE A 1 104 ? -5.813 -9.795 -8.812 1.00 94.75 104 ILE A O 1
ATOM 821 N N . THR A 1 105 ? -3.740 -9.852 -7.966 1.00 92.56 105 THR A N 1
ATOM 822 C CA . THR A 1 105 ? -3.368 -11.168 -8.502 1.00 92.56 105 THR A CA 1
ATOM 823 C C . THR A 1 105 ? -3.467 -12.266 -7.455 1.00 92.56 105 THR A C 1
ATOM 825 O O . THR A 1 105 ? -3.573 -13.441 -7.793 1.00 92.56 105 THR A O 1
ATOM 828 N N . THR A 1 106 ? -3.381 -11.906 -6.176 1.00 92.56 106 THR A N 1
ATOM 829 C CA . THR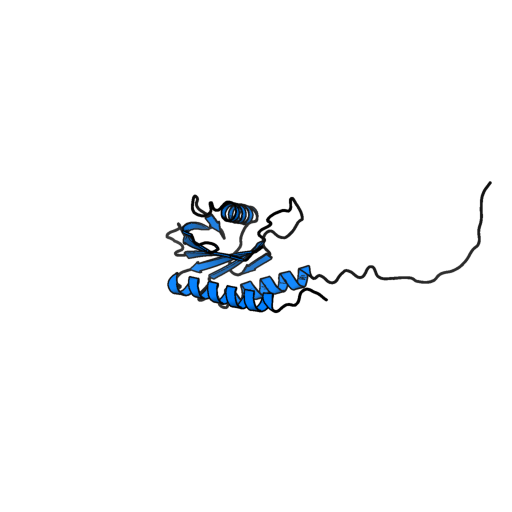 A 1 106 ? -3.312 -12.871 -5.080 1.00 92.56 106 THR A CA 1
ATOM 830 C C . THR A 1 106 ? -4.101 -12.352 -3.892 1.00 92.56 106 THR A C 1
ATOM 832 O O . THR A 1 106 ? -3.942 -11.203 -3.477 1.00 92.56 106 THR A O 1
ATOM 835 N N . VAL A 1 107 ? -4.951 -13.223 -3.356 1.00 92.25 107 VAL A N 1
ATOM 836 C CA . VAL A 1 107 ? -5.865 -12.946 -2.252 1.00 92.25 107 VAL A CA 1
ATOM 837 C C . VAL A 1 107 ? -5.628 -13.990 -1.172 1.00 92.25 107 VAL A C 1
ATOM 839 O O . VAL A 1 107 ? -5.797 -15.180 -1.421 1.00 92.25 107 VAL A O 1
ATOM 842 N N . ASN A 1 108 ? -5.271 -13.528 0.019 1.00 89.69 108 ASN A N 1
ATOM 843 C CA . ASN A 1 108 ? -5.186 -14.319 1.241 1.00 89.69 108 ASN A CA 1
ATOM 844 C C . ASN A 1 108 ? -6.215 -13.791 2.259 1.00 89.69 108 ASN A C 1
ATOM 846 O O . ASN A 1 108 ? -6.873 -12.779 2.021 1.00 89.69 108 ASN A O 1
ATOM 850 N N . GLU A 1 109 ? -6.329 -14.441 3.419 1.00 84.56 109 GLU A N 1
ATOM 851 C CA . GLU A 1 109 ? -7.330 -14.113 4.453 1.00 84.56 109 GLU A CA 1
ATOM 852 C C . GLU A 1 109 ? -7.298 -12.644 4.918 1.00 84.56 109 GLU A C 1
ATOM 854 O O . GLU A 1 109 ? -8.340 -12.022 5.118 1.00 84.56 109 GLU A O 1
ATOM 859 N N . SER A 1 110 ? -6.103 -12.070 5.069 1.00 87.50 110 SER A N 1
ATOM 860 C CA . SER A 1 110 ? -5.893 -10.692 5.534 1.00 87.50 110 SER A CA 1
ATOM 861 C C . SER A 1 110 ? -4.937 -9.900 4.644 1.00 87.50 110 SER A C 1
ATOM 863 O O . SER A 1 110 ? -4.519 -8.803 5.004 1.00 87.50 110 SER A O 1
ATOM 865 N N . SER A 1 111 ? -4.540 -10.450 3.497 1.00 91.88 111 SER A N 1
ATOM 866 C CA . SER A 1 111 ? -3.490 -9.877 2.653 1.00 91.88 111 SER A CA 1
ATOM 867 C C . SER A 1 111 ? -3.855 -9.972 1.184 1.00 91.88 111 SER A C 1
ATOM 869 O O . SER A 1 111 ? -4.274 -11.026 0.716 1.00 91.88 111 SER A O 1
ATOM 871 N N . PHE A 1 112 ? -3.653 -8.894 0.441 1.00 94.56 112 PHE A N 1
ATOM 872 C CA . PHE A 1 112 ? -3.939 -8.834 -0.985 1.00 94.56 112 PHE A CA 1
ATOM 873 C C . PHE A 1 112 ? -2.747 -8.226 -1.708 1.00 94.56 112 PHE A C 1
ATOM 875 O O . PHE A 1 112 ? -2.184 -7.223 -1.265 1.00 94.56 112 PHE A O 1
ATOM 882 N N . TYR A 1 113 ? -2.368 -8.824 -2.831 1.00 95.00 113 TYR A N 1
ATOM 883 C CA . TYR A 1 113 ? -1.234 -8.372 -3.628 1.00 95.00 113 TYR A CA 1
ATOM 884 C C . TYR A 1 113 ? -1.675 -8.144 -5.061 1.00 95.00 113 TYR A C 1
ATOM 886 O O . TYR A 1 113 ? -2.452 -8.924 -5.616 1.00 95.00 113 TYR A O 1
ATOM 894 N N . GLY A 1 114 ? -1.155 -7.085 -5.667 1.00 94.19 114 GLY A N 1
ATOM 895 C CA . GLY A 1 114 ? -1.471 -6.742 -7.039 1.00 94.19 114 GLY A CA 1
ATOM 896 C C . GLY A 1 114 ? -0.326 -6.080 -7.779 1.00 94.19 114 GLY A C 1
ATOM 897 O O . GLY A 1 114 ? 0.679 -5.663 -7.200 1.00 94.19 114 GLY A O 1
ATOM 898 N N . ARG A 1 115 ? -0.498 -5.968 -9.092 1.00 93.69 115 ARG A N 1
ATOM 899 C CA . ARG A 1 115 ? 0.442 -5.304 -9.998 1.00 93.69 115 ARG A CA 1
ATOM 900 C C . ARG A 1 115 ? -0.236 -4.131 -10.677 1.00 93.69 115 ARG A C 1
ATOM 902 O O . ARG A 1 115 ? -1.432 -4.171 -10.953 1.00 93.69 115 ARG A O 1
ATOM 909 N N . CYS A 1 116 ? 0.537 -3.079 -10.912 1.00 93.19 116 CYS A N 1
ATOM 910 C CA . CYS A 1 116 ? 0.075 -1.928 -11.668 1.00 93.19 116 CYS A CA 1
ATOM 911 C C . CYS A 1 116 ? -0.265 -2.366 -13.097 1.00 93.19 116 CYS A C 1
ATOM 913 O O . CYS A 1 116 ? 0.473 -3.145 -13.701 1.00 93.19 116 CYS A O 1
ATOM 915 N N . THR A 1 117 ? -1.379 -1.878 -13.636 1.00 91.44 117 THR A N 1
ATOM 916 C CA . THR A 1 117 ? -1.780 -2.148 -15.025 1.00 91.44 117 THR A CA 1
ATOM 917 C C . THR A 1 117 ? -1.012 -1.287 -16.024 1.00 91.44 117 THR A C 1
ATOM 919 O O . THR A 1 117 ? -0.937 -1.623 -17.205 1.00 91.44 117 THR A O 1
ATOM 922 N N . SER A 1 118 ? -0.428 -0.180 -15.561 1.00 86.94 118 SER A N 1
ATOM 923 C CA . SER A 1 118 ? 0.396 0.692 -16.390 1.00 86.94 118 SER A CA 1
ATOM 924 C C . SER A 1 118 ? 1.747 0.042 -16.672 1.00 86.94 118 SER A C 1
ATOM 926 O O . SER A 1 118 ? 2.519 -0.230 -15.756 1.00 86.94 118 SER A O 1
ATOM 928 N N . THR A 1 119 ? 2.082 -0.128 -17.949 1.00 77.19 119 THR A N 1
ATOM 929 C CA . THR A 1 119 ? 3.403 -0.606 -18.388 1.00 77.19 119 THR A CA 1
ATOM 930 C C . THR A 1 119 ? 4.507 0.435 -18.197 1.00 77.19 119 THR A C 1
ATOM 932 O O . THR A 1 119 ? 5.679 0.078 -18.154 1.00 77.19 119 THR A O 1
ATOM 935 N N . ALA A 1 120 ? 4.148 1.715 -18.041 1.00 79.25 120 ALA A N 1
ATOM 936 C CA . ALA A 1 120 ? 5.099 2.792 -17.764 1.00 79.25 120 ALA A CA 1
ATOM 937 C C . ALA A 1 120 ? 5.582 2.795 -16.306 1.00 79.25 120 ALA A C 1
ATOM 939 O O . ALA A 1 120 ? 6.622 3.367 -15.991 1.00 79.25 120 ALA A O 1
ATOM 940 N N . THR A 1 121 ? 4.815 2.185 -15.402 1.00 78.25 121 THR A N 1
ATOM 941 C CA . THR A 1 121 ? 5.107 2.172 -13.970 1.00 78.25 121 THR A CA 1
ATOM 942 C C . THR A 1 121 ? 5.045 0.731 -13.504 1.00 78.25 121 THR A C 1
ATOM 944 O O . THR A 1 121 ? 3.980 0.242 -13.134 1.00 78.25 121 THR A O 1
ATOM 947 N N . ALA A 1 122 ? 6.188 0.045 -13.524 1.00 84.88 122 ALA A N 1
ATOM 948 C CA . ALA A 1 122 ? 6.323 -1.330 -13.053 1.00 84.88 122 ALA A CA 1
ATOM 949 C C 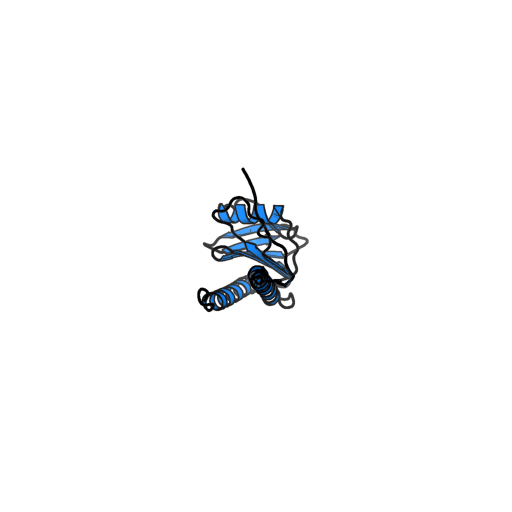. ALA A 1 122 ? 6.228 -1.416 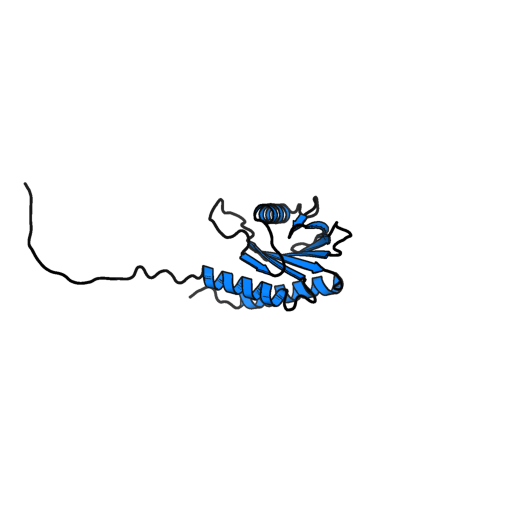-11.515 1.00 84.88 122 ALA A C 1
ATOM 951 O O . ALA A 1 122 ? 7.163 -1.793 -10.809 1.00 84.88 122 ALA A O 1
ATOM 952 N N . ALA A 1 123 ? 5.071 -1.030 -10.984 1.00 91.69 123 ALA A N 1
ATOM 953 C CA . ALA A 1 123 ? 4.761 -1.002 -9.568 1.00 91.69 123 ALA A CA 1
ATOM 954 C C . ALA A 1 123 ? 3.931 -2.216 -9.152 1.00 91.69 123 ALA A C 1
ATOM 956 O O . ALA A 1 123 ? 3.262 -2.871 -9.958 1.00 91.69 123 ALA A O 1
ATOM 957 N N . GLY A 1 124 ? 3.962 -2.522 -7.865 1.00 93.88 124 GLY A N 1
ATOM 958 C CA . GLY A 1 124 ? 3.006 -3.417 -7.238 1.00 93.88 124 GLY A CA 1
ATOM 959 C C . GLY A 1 124 ? 2.426 -2.806 -5.978 1.00 93.88 124 GLY A C 1
ATOM 960 O O . GLY A 1 124 ? 2.981 -1.866 -5.408 1.00 93.88 124 GLY A O 1
ATOM 961 N N . ILE A 1 125 ? 1.287 -3.352 -5.575 1.00 95.12 125 ILE A N 1
ATOM 962 C CA . ILE A 1 125 ? 0.552 -2.947 -4.386 1.00 95.12 125 ILE A CA 1
ATOM 963 C C . ILE A 1 125 ? 0.431 -4.127 -3.432 1.00 95.12 125 ILE A C 1
ATOM 965 O O . ILE A 1 125 ? 0.223 -5.270 -3.843 1.00 95.12 125 ILE A O 1
ATOM 969 N N . ILE A 1 126 ? 0.564 -3.826 -2.150 1.00 95.75 126 ILE A N 1
ATOM 970 C CA . ILE A 1 126 ? 0.402 -4.743 -1.033 1.00 95.75 126 ILE A CA 1
ATOM 971 C C . ILE A 1 126 ? -0.639 -4.120 -0.109 1.00 95.75 126 ILE A C 1
ATOM 973 O O . ILE A 1 126 ? -0.480 -2.982 0.330 1.00 95.75 126 ILE A O 1
ATOM 977 N N . LEU A 1 127 ? -1.703 -4.859 0.175 1.00 94.50 127 LEU A N 1
ATOM 978 C CA . LEU A 1 127 ? -2.772 -4.463 1.082 1.00 94.50 127 LEU A CA 1
ATOM 979 C C . LEU A 1 127 ? -2.816 -5.461 2.234 1.00 94.50 127 LEU A C 1
ATOM 981 O O . LEU A 1 127 ? -2.997 -6.652 1.996 1.00 94.50 127 LEU A O 1
ATOM 985 N N . LEU A 1 128 ? -2.677 -4.990 3.469 1.00 93.31 128 LEU A N 1
ATOM 986 C CA . LEU A 1 128 ? -2.737 -5.822 4.670 1.00 93.31 128 LEU A CA 1
ATOM 987 C C . LEU A 1 128 ? -3.825 -5.310 5.605 1.00 93.31 128 LEU A C 1
ATOM 989 O O . LEU A 1 128 ? -3.806 -4.160 6.044 1.00 93.31 128 LEU A O 1
ATOM 993 N N . LYS A 1 129 ? -4.780 -6.179 5.916 1.00 89.62 129 LYS A N 1
ATOM 994 C CA . LYS A 1 129 ? -5.860 -5.913 6.858 1.00 89.62 129 LYS A CA 1
ATOM 995 C C . LYS A 1 129 ? -5.391 -6.252 8.272 1.00 89.62 129 LYS A C 1
ATOM 997 O O . LYS A 1 129 ? -5.149 -7.412 8.589 1.00 89.62 129 LYS A O 1
ATOM 1002 N N . MET A 1 130 ? -5.322 -5.240 9.129 1.00 84.69 130 MET A N 1
ATOM 1003 C CA . MET A 1 130 ? -4.946 -5.344 10.539 1.00 84.69 130 MET A CA 1
ATOM 1004 C C . MET A 1 130 ? -6.102 -4.870 11.424 1.00 84.69 130 MET A C 1
ATOM 1006 O O . MET A 1 130 ? -6.154 -3.708 11.829 1.00 84.69 130 MET A O 1
ATOM 1010 N N . GLY A 1 131 ? -7.061 -5.754 11.709 1.00 81.62 131 GLY A N 1
ATOM 1011 C CA . GLY A 1 131 ? -8.228 -5.418 12.533 1.00 81.62 131 GLY A CA 1
ATOM 1012 C C . GLY A 1 131 ? -8.997 -4.203 11.978 1.00 81.62 131 GLY A C 1
ATOM 1013 O O . GLY A 1 131 ? -9.565 -4.317 10.889 1.00 81.62 131 GLY A O 1
ATOM 1014 N N . PRO A 1 132 ? -9.021 -3.049 12.680 1.00 84.06 132 PRO A N 1
ATOM 1015 C CA . PRO A 1 132 ? -9.697 -1.830 12.227 1.00 84.06 132 PRO A CA 1
ATOM 1016 C C . PRO A 1 132 ? -8.853 -0.962 11.274 1.00 84.06 132 PRO A C 1
ATOM 1018 O O . PRO A 1 132 ? -9.219 0.181 11.006 1.00 84.06 132 PRO A O 1
ATOM 1021 N N . PHE A 1 133 ? -7.722 -1.457 10.765 1.00 86.94 133 PHE A N 1
ATOM 1022 C CA . PHE A 1 133 ? -6.841 -0.709 9.867 1.00 86.94 133 PHE A CA 1
ATOM 1023 C C . PHE A 1 133 ? -6.520 -1.496 8.597 1.00 86.94 133 PHE A C 1
ATOM 1025 O O . PHE A 1 133 ? -6.418 -2.722 8.603 1.00 86.94 133 PHE A O 1
ATOM 1032 N N . LEU A 1 134 ? -6.324 -0.769 7.504 1.00 90.44 134 LEU A N 1
ATOM 1033 C CA . LEU A 1 134 ? -5.804 -1.263 6.239 1.00 90.44 134 LEU A CA 1
ATOM 1034 C C . LEU A 1 134 ? -4.457 -0.589 5.990 1.00 90.44 134 LEU A C 1
ATOM 1036 O O . LEU A 1 134 ? -4.383 0.634 5.865 1.00 90.44 134 LEU A O 1
ATOM 1040 N N . VAL A 1 135 ? -3.395 -1.382 5.915 1.00 92.75 135 VAL A N 1
ATOM 1041 C CA . VAL A 1 135 ? -2.075 -0.921 5.488 1.00 92.75 135 VAL A CA 1
ATOM 1042 C C . VAL A 1 135 ? -1.975 -1.117 3.988 1.00 92.75 135 VAL A C 1
ATOM 1044 O O . VAL A 1 135 ? -2.167 -2.220 3.484 1.00 92.75 135 VAL A O 1
ATOM 1047 N N . LEU A 1 136 ? -1.658 -0.045 3.282 1.00 94.69 136 LEU A N 1
ATOM 1048 C CA . LEU A 1 136 ? -1.360 -0.044 1.864 1.00 94.69 136 LEU A CA 1
ATOM 1049 C C . LEU A 1 136 ? 0.120 0.270 1.689 1.00 94.69 136 LEU A C 1
ATOM 1051 O O . LEU A 1 136 ? 0.614 1.253 2.234 1.00 94.69 136 LEU A O 1
ATOM 1055 N N . ALA A 1 137 ? 0.822 -0.539 0.910 1.00 94.81 137 ALA A N 1
ATOM 1056 C CA . ALA A 1 137 ? 2.201 -0.298 0.520 1.00 94.81 137 ALA A CA 1
ATOM 1057 C C . ALA A 1 137 ? 2.345 -0.457 -0.994 1.00 94.81 137 ALA A C 1
ATOM 1059 O O . ALA A 1 137 ? 1.795 -1.378 -1.594 1.00 94.81 137 ALA A O 1
ATOM 1060 N N . VAL A 1 138 ? 3.093 0.451 -1.606 1.00 94.50 138 VAL A N 1
ATOM 1061 C CA . VAL A 1 138 ? 3.420 0.454 -3.029 1.00 94.50 138 VAL A CA 1
ATOM 1062 C C . VAL A 1 138 ? 4.923 0.299 -3.157 1.00 94.50 138 VAL A C 1
ATOM 1064 O O . VAL A 1 138 ? 5.690 1.045 -2.547 1.00 94.50 138 VAL A O 1
ATOM 1067 N N . TYR A 1 139 ? 5.345 -0.660 -3.967 1.00 93.94 139 TYR A N 1
ATOM 1068 C CA . TYR A 1 139 ? 6.740 -0.843 -4.345 1.00 93.94 139 TYR A CA 1
ATOM 1069 C C . TYR A 1 139 ? 6.882 -0.637 -5.848 1.00 93.94 139 TYR A C 1
ATOM 1071 O O . TYR A 1 139 ? 5.966 -0.922 -6.620 1.00 93.94 139 TYR A O 1
ATOM 1079 N N . THR A 1 140 ? 8.032 -0.128 -6.261 1.00 91.75 140 THR A N 1
ATOM 1080 C CA . THR A 1 140 ? 8.383 0.108 -7.663 1.00 91.75 140 THR A CA 1
ATOM 1081 C C . THR A 1 140 ? 9.676 -0.626 -7.979 1.00 91.75 140 THR A C 1
ATOM 1083 O O . THR A 1 140 ? 10.452 -0.935 -7.072 1.00 91.75 140 THR A O 1
ATOM 1086 N N . GLU A 1 141 ? 9.940 -0.876 -9.259 1.00 85.75 141 GLU A N 1
ATOM 1087 C CA . GLU A 1 141 ? 11.262 -1.335 -9.688 1.00 85.75 141 GLU A CA 1
ATOM 1088 C C . GLU A 1 141 ? 12.370 -0.390 -9.175 1.00 85.75 141 GLU A C 1
ATOM 1090 O O . GLU A 1 141 ? 12.154 0.826 -9.101 1.00 85.75 141 GLU A O 1
ATOM 1095 N N . PRO A 1 142 ? 13.534 -0.929 -8.763 1.00 87.19 142 PRO A N 1
ATOM 1096 C CA . PRO A 1 142 ? 14.023 -2.297 -8.991 1.00 87.19 142 PRO A CA 1
ATOM 1097 C C . PRO A 1 142 ? 13.506 -3.361 -8.004 1.00 87.19 142 PRO A C 1
ATOM 1099 O O . PRO A 1 142 ? 13.829 -4.537 -8.160 1.00 87.19 142 PRO A O 1
ATOM 1102 N N . THR A 1 143 ? 12.716 -2.983 -6.999 1.00 89.88 143 THR A N 1
ATOM 1103 C CA . THR A 1 143 ? 12.265 -3.918 -5.962 1.00 89.88 143 THR A CA 1
ATOM 1104 C C . THR A 1 143 ? 11.206 -4.873 -6.501 1.00 89.88 143 THR A C 1
ATOM 1106 O O . THR A 1 143 ? 10.186 -4.469 -7.064 1.00 89.88 143 THR A O 1
ATOM 1109 N N . CYS A 1 144 ? 11.432 -6.169 -6.304 1.00 90.12 144 CYS A N 1
ATOM 1110 C CA . CYS A 1 144 ? 10.516 -7.221 -6.717 1.00 90.12 144 CYS A CA 1
ATOM 1111 C C . CYS A 1 144 ? 9.542 -7.612 -5.594 1.00 90.12 144 CYS A C 1
ATOM 1113 O O . CYS A 1 144 ? 9.783 -7.390 -4.406 1.00 90.12 144 CYS A O 1
ATOM 1115 N N . ALA A 1 145 ? 8.435 -8.258 -5.973 1.00 90.75 145 ALA A N 1
ATOM 1116 C CA . ALA A 1 145 ? 7.410 -8.714 -5.031 1.00 90.75 145 ALA A CA 1
ATOM 1117 C C . ALA A 1 145 ? 7.978 -9.636 -3.935 1.00 90.75 145 ALA A C 1
ATOM 1119 O O . ALA A 1 145 ? 7.557 -9.563 -2.784 1.00 90.75 145 ALA A O 1
ATOM 1120 N N . THR A 1 146 ? 8.961 -10.473 -4.283 1.00 91.69 146 THR A N 1
ATOM 1121 C CA . THR A 1 146 ? 9.605 -11.419 -3.360 1.00 91.69 146 THR A CA 1
ATOM 1122 C C . THR A 1 146 ? 10.426 -10.739 -2.269 1.00 91.69 146 THR A C 1
ATOM 1124 O O . THR A 1 146 ? 10.668 -11.359 -1.242 1.00 91.69 146 THR A O 1
ATOM 1127 N N . GLU A 1 147 ? 10.842 -9.487 -2.466 1.00 92.94 147 GLU A N 1
ATOM 1128 C CA . GLU A 1 147 ? 11.496 -8.682 -1.430 1.00 92.94 147 GLU A CA 1
ATOM 1129 C C . GLU A 1 147 ? 10.477 -7.806 -0.689 1.00 92.94 147 GLU A C 1
ATOM 1131 O O . GLU A 1 147 ? 10.436 -7.799 0.542 1.00 92.94 147 GLU A O 1
ATOM 1136 N N . ALA A 1 148 ? 9.609 -7.109 -1.431 1.00 92.81 148 ALA A N 1
ATOM 1137 C CA . ALA A 1 148 ? 8.667 -6.151 -0.861 1.00 92.81 148 ALA A CA 1
ATOM 1138 C C . ALA A 1 148 ? 7.619 -6.807 0.049 1.00 92.81 148 ALA A C 1
ATOM 1140 O O . ALA A 1 148 ? 7.372 -6.316 1.148 1.00 92.81 148 ALA A O 1
ATOM 1141 N N . ILE A 1 149 ? 7.019 -7.926 -0.370 1.00 93.69 149 ILE A N 1
ATOM 1142 C CA . ILE A 1 149 ? 5.965 -8.605 0.398 1.00 93.69 149 ILE A CA 1
ATOM 1143 C C . ILE A 1 149 ? 6.460 -9.024 1.792 1.00 93.69 149 ILE A C 1
ATOM 1145 O O . ILE A 1 149 ? 5.882 -8.554 2.775 1.00 93.69 149 ILE A O 1
ATOM 1149 N N . PRO A 1 150 ? 7.519 -9.846 1.940 1.00 93.44 150 PRO A N 1
ATOM 1150 C CA . PRO A 1 150 ? 7.967 -10.265 3.267 1.00 93.44 150 PRO A CA 1
ATOM 1151 C C . PRO A 1 150 ? 8.474 -9.096 4.119 1.00 93.44 150 PRO A C 1
ATOM 1153 O O . PRO A 1 150 ? 8.344 -9.141 5.340 1.00 93.44 150 PRO A O 1
ATOM 1156 N N . TYR A 1 151 ? 9.022 -8.043 3.506 1.00 92.81 151 TYR A N 1
ATOM 1157 C CA . TYR A 1 151 ? 9.435 -6.841 4.228 1.00 92.81 151 TYR A CA 1
ATOM 1158 C C . TYR A 1 151 ? 8.251 -6.118 4.887 1.00 92.81 151 TYR A C 1
ATOM 1160 O O . TYR A 1 151 ? 8.323 -5.767 6.068 1.00 92.81 151 TYR A O 1
ATOM 1168 N N . VAL A 1 152 ? 7.147 -5.928 4.153 1.00 92.44 152 VAL A N 1
ATOM 1169 C CA . VAL A 1 152 ? 5.941 -5.284 4.700 1.00 92.44 152 VAL A CA 1
ATOM 1170 C C . VAL A 1 152 ? 5.310 -6.156 5.782 1.00 92.44 152 VAL A C 1
ATOM 1172 O O . VAL A 1 152 ? 4.948 -5.623 6.824 1.00 92.44 152 VAL A O 1
ATOM 1175 N N . HIS A 1 153 ? 5.233 -7.477 5.579 1.00 92.00 153 HIS A N 1
ATOM 1176 C CA . HIS A 1 153 ? 4.717 -8.408 6.593 1.00 92.00 153 HIS A CA 1
ATOM 1177 C C . HIS A 1 153 ? 5.492 -8.325 7.904 1.00 92.00 153 HIS A C 1
ATOM 1179 O O . HIS A 1 153 ? 4.893 -8.062 8.937 1.00 92.00 153 HIS A O 1
ATOM 1185 N N . ARG A 1 154 ? 6.828 -8.417 7.858 1.00 91.25 154 ARG A N 1
ATOM 1186 C CA . ARG A 1 154 ? 7.664 -8.281 9.064 1.00 91.25 154 ARG A CA 1
ATOM 1187 C C . ARG A 1 154 ? 7.464 -6.937 9.756 1.00 91.25 154 ARG A C 1
ATOM 1189 O O . ARG A 1 154 ? 7.324 -6.889 10.968 1.00 91.25 154 ARG A O 1
ATOM 1196 N N . SER A 1 155 ? 7.401 -5.853 8.983 1.00 88.81 155 SER A N 1
ATOM 1197 C CA . SER A 1 155 ? 7.197 -4.507 9.533 1.00 88.81 155 SER A CA 1
ATOM 1198 C C . SER A 1 155 ? 5.829 -4.354 10.206 1.00 88.81 155 SER A C 1
ATOM 1200 O O . SER A 1 155 ? 5.700 -3.653 11.209 1.00 88.81 155 SER A O 1
ATOM 1202 N N . VAL A 1 156 ? 4.807 -5.003 9.645 1.00 87.50 156 VAL A N 1
ATOM 1203 C CA . VAL A 1 156 ? 3.462 -5.075 10.218 1.00 87.50 156 VAL A CA 1
ATOM 1204 C C . VAL A 1 156 ? 3.453 -5.920 11.487 1.00 87.50 156 VAL A C 1
ATOM 1206 O O . VAL A 1 156 ? 2.872 -5.483 12.475 1.00 87.50 156 VAL A O 1
ATOM 1209 N N . ASP A 1 157 ? 4.112 -7.075 11.491 1.00 87.56 157 ASP A N 1
ATOM 1210 C CA . ASP A 1 157 ? 4.197 -7.950 12.661 1.00 87.56 157 ASP A CA 1
ATOM 1211 C C . ASP A 1 157 ? 4.940 -7.262 13.816 1.00 87.56 157 ASP A C 1
ATOM 1213 O O . ASP A 1 157 ? 4.470 -7.279 14.954 1.00 87.56 157 ASP A O 1
ATOM 1217 N N . ASP A 1 158 ? 6.042 -6.568 13.520 1.00 84.94 158 ASP A N 1
ATOM 1218 C CA . ASP A 1 158 ? 6.794 -5.764 14.488 1.00 84.94 158 ASP A CA 1
ATOM 1219 C C . ASP A 1 158 ? 5.930 -4.633 15.068 1.00 84.94 158 ASP A C 1
ATOM 1221 O O . ASP A 1 158 ? 5.971 -4.351 16.270 1.00 84.94 158 ASP A O 1
ATOM 1225 N N . LEU A 1 159 ? 5.111 -3.990 14.227 1.00 79.56 159 LEU A N 1
ATOM 1226 C CA . LEU A 1 159 ? 4.162 -2.980 14.682 1.00 79.56 159 LEU A CA 1
ATOM 1227 C C . LEU A 1 159 ? 3.061 -3.604 15.542 1.00 79.56 159 LEU A C 1
ATOM 1229 O O . LEU A 1 159 ? 2.738 -3.057 16.593 1.00 79.56 159 LEU A O 1
ATOM 1233 N N . ALA A 1 160 ? 2.479 -4.722 15.116 1.00 76.88 160 ALA A N 1
ATOM 1234 C CA . ALA A 1 160 ? 1.439 -5.416 15.862 1.00 76.88 160 ALA A CA 1
ATOM 1235 C C . ALA A 1 160 ? 1.961 -5.837 17.243 1.00 76.88 160 ALA A C 1
ATOM 1237 O O . ALA A 1 160 ? 1.281 -5.614 18.246 1.00 76.88 160 ALA A O 1
ATOM 1238 N N . ALA A 1 161 ? 3.201 -6.329 17.317 1.00 78.06 161 ALA A N 1
ATOM 1239 C CA . ALA A 1 161 ? 3.892 -6.612 18.569 1.00 78.06 161 ALA A CA 1
ATOM 1240 C C . ALA A 1 161 ? 4.054 -5.342 19.425 1.00 78.06 161 ALA A C 1
ATOM 1242 O O . ALA A 1 161 ? 3.657 -5.335 20.592 1.00 78.06 161 ALA A O 1
ATOM 1243 N N . ALA A 1 162 ? 4.540 -4.240 18.846 1.00 72.50 162 ALA A N 1
ATOM 1244 C CA . ALA A 1 162 ? 4.715 -2.969 19.553 1.00 72.50 162 ALA A CA 1
ATOM 1245 C C . ALA A 1 162 ? 3.390 -2.355 20.050 1.00 72.50 162 ALA A C 1
ATOM 1247 O O . ALA A 1 162 ? 3.343 -1.792 21.143 1.00 72.50 162 ALA A O 1
ATOM 1248 N N . MET A 1 163 ? 2.307 -2.481 19.279 1.00 65.25 163 MET A N 1
ATOM 1249 C CA . MET A 1 163 ? 0.971 -1.998 19.644 1.00 65.25 163 MET A CA 1
ATOM 1250 C C . MET A 1 163 ? 0.299 -2.902 20.682 1.00 65.25 163 MET A C 1
ATOM 1252 O O . MET A 1 163 ? -0.380 -2.399 21.572 1.00 65.25 163 MET A O 1
ATOM 1256 N N . SER A 1 164 ? 0.526 -4.218 20.623 1.00 59.97 164 SER A N 1
ATOM 1257 C CA . SER A 1 164 ? 0.051 -5.170 21.638 1.00 59.97 164 SER A CA 1
ATOM 1258 C C . SER A 1 164 ? 0.753 -5.014 22.995 1.00 59.97 164 SER A C 1
ATOM 1260 O O . SER A 1 164 ? 0.209 -5.417 24.020 1.00 59.97 164 SER A O 1
ATOM 1262 N N . MET A 1 165 ? 1.934 -4.384 23.018 1.00 43.28 165 MET A N 1
ATOM 1263 C CA . MET A 1 165 ? 2.667 -4.031 24.237 1.00 43.28 165 MET A CA 1
ATOM 1264 C C . MET A 1 165 ? 2.209 -2.712 24.885 1.00 43.28 165 MET A C 1
ATOM 1266 O O . MET A 1 165 ? 2.692 -2.389 25.972 1.00 43.28 165 MET A O 1
ATOM 1270 N N . GLN A 1 166 ? 1.288 -1.945 24.283 1.00 39.16 166 GLN A N 1
ATOM 1271 C CA . GLN A 1 166 ? 0.650 -0.844 25.008 1.00 39.16 166 GLN A CA 1
ATOM 1272 C C . GLN A 1 166 ? -0.441 -1.412 25.926 1.00 39.16 166 GLN A C 1
ATOM 1274 O O . GLN A 1 166 ? -1.397 -2.009 25.426 1.00 39.16 166 GLN A O 1
ATOM 1279 N N . PRO A 1 167 ? -0.334 -1.245 27.260 1.00 29.27 167 PRO A N 1
ATOM 1280 C CA . PRO A 1 167 ? -1.403 -1.662 28.152 1.00 29.27 167 PRO A CA 1
ATOM 1281 C C . PRO A 1 167 ? -2.696 -0.909 27.795 1.00 29.27 167 PRO A C 1
ATOM 1283 O O . PRO A 1 167 ? -2.626 0.259 27.392 1.00 29.27 167 PRO A O 1
ATOM 1286 N N . PRO A 1 168 ? -3.877 -1.541 27.945 1.00 34.84 168 PRO A N 1
ATOM 1287 C CA . PRO A 1 168 ? -5.134 -0.808 27.908 1.00 34.84 168 PRO A CA 1
ATOM 1288 C C . PRO A 1 168 ? -5.054 0.298 28.963 1.00 34.84 168 PRO A C 1
ATOM 1290 O O . PRO A 1 168 ? -4.587 0.055 30.075 1.00 34.84 168 PRO A O 1
ATOM 1293 N N . GLY A 1 169 ? -5.420 1.512 28.556 1.00 41.56 169 GLY A N 1
ATOM 1294 C CA . GLY A 1 169 ? -5.133 2.750 29.271 1.00 41.56 169 GLY A CA 1
ATOM 1295 C C . GLY A 1 169 ? -5.339 2.705 30.786 1.00 41.56 169 GLY A C 1
ATOM 1296 O O . GLY A 1 169 ? -6.294 2.114 31.295 1.00 41.56 169 GLY A O 1
ATOM 1297 N N . VAL A 1 170 ? -4.440 3.407 31.476 1.00 32.12 170 VAL A N 1
ATOM 1298 C CA . VAL A 1 170 ? -4.659 3.958 32.817 1.00 32.12 170 VAL A CA 1
ATOM 1299 C C . VAL A 1 170 ? -4.605 5.471 32.700 1.00 32.12 170 VAL A C 1
ATOM 1301 O O . VAL A 1 170 ? -3.641 5.961 32.067 1.00 32.12 170 VAL A O 1
#

InterPro domains:
  IPR036140 Profilin superfamily [SSF55770] (30-159)
  IPR048278 Profilin [PF00235] (30-160)